Protein AF-A0A945I1G3-F1 (afdb_monomer)

Foldseek 3Di:
DDDDPDPPPPPPPPPPPPPFPFWFWFDDDDQKTKTWRWDDWAWDDAFPQRKTKTKIKTWIWMFGRPPPPDDDPGDDPPTDTGTDPDIAIWMFIQDLAFGWIGGVPDWTKGDFAPDDDDPCRRVVQVRCCNRPVDGDPPDRVVSVVVPHDGYDMDTDPDPCRSRHPD

pLDDT: mean 85.31, std 16.13, range [36.31, 98.31]

Solvent-accessible surface area (backbone atoms only — not comparable to full-atom values): 9949 Å² total; per-residue (Å²): 134,87,82,82,84,77,79,78,76,78,76,68,72,80,74,76,70,72,73,70,52,78,49,43,69,45,51,70,59,93,46,31,36,35,34,36,35,57,73,46,78,42,81,74,49,76,25,75,77,74,19,40,33,28,43,38,33,25,34,43,28,38,31,77,46,75,88,51,96,62,80,80,93,65,74,58,95,85,60,71,60,55,62,51,91,59,76,43,63,37,37,38,33,47,26,76,80,56,36,27,60,32,48,89,93,51,78,41,40,29,54,29,39,73,69,74,59,79,80,52,47,43,54,46,28,55,45,32,38,75,66,65,75,40,76,78,83,85,60,56,65,55,44,51,76,74,63,34,63,85,32,70,66,46,77,40,95,41,69,70,52,64,32,65,55,128

Sequence (166 aa):
MNITSLIIALSLPFIGFSAFAEPIQLRCHMDSCSWANIQTIKKLEDGKDGGVLSEVSYYFGSSNHKNDLTYPDSYSDNFIIDWDKDIAKLMIYCSIRRPAVFGKNTLIQTFEFPLVYGFEMSALDIYMHTCHDTKYLGNNEIFANLGYDKIQRKQFNSVKELLSKF

Structure (mmCIF, N/CA/C/O backbone):
data_AF-A0A945I1G3-F1
#
_entry.id   AF-A0A945I1G3-F1
#
loop_
_atom_site.group_PDB
_atom_site.id
_atom_site.type_symbol
_atom_site.label_atom_id
_atom_site.label_alt_id
_atom_site.label_comp_id
_atom_site.label_asym_id
_atom_site.label_entity_id
_atom_site.label_seq_id
_atom_site.pdbx_PDB_ins_code
_atom_site.Cartn_x
_atom_site.Cartn_y
_atom_site.Cartn_z
_atom_site.occupancy
_atom_site.B_iso_or_equiv
_atom_site.auth_seq_id
_atom_site.auth_comp_id
_atom_site.auth_asym_id
_atom_site.auth_atom_id
_atom_site.pdbx_PDB_model_num
ATOM 1 N N . MET A 1 1 ? -38.607 -46.719 -29.047 1.00 36.41 1 MET A N 1
ATOM 2 C CA . MET A 1 1 ? -37.382 -46.064 -29.559 1.00 36.41 1 MET A CA 1
ATOM 3 C C . MET A 1 1 ? -37.483 -44.592 -29.187 1.00 36.41 1 MET A C 1
ATOM 5 O O . MET A 1 1 ? -38.249 -43.884 -29.814 1.00 36.41 1 MET A O 1
ATOM 9 N N . ASN A 1 2 ? -37.091 -44.212 -27.969 1.00 38.19 2 ASN A N 1
ATOM 10 C CA . ASN A 1 2 ? -35.763 -43.684 -27.610 1.00 38.19 2 ASN A CA 1
ATOM 11 C C . ASN A 1 2 ? -35.219 -42.681 -28.629 1.00 38.19 2 ASN A C 1
ATOM 13 O O . ASN A 1 2 ? -34.825 -43.110 -29.704 1.00 38.19 2 ASN A O 1
ATOM 17 N N . ILE A 1 3 ? -35.177 -41.399 -28.254 1.00 44.47 3 ILE A N 1
ATOM 18 C CA . ILE A 1 3 ? -33.944 -40.636 -27.986 1.00 44.47 3 ILE A CA 1
ATOM 19 C C . ILE A 1 3 ? -34.353 -39.468 -27.069 1.00 44.47 3 ILE A C 1
ATOM 21 O O . ILE A 1 3 ? -34.926 -38.475 -27.506 1.00 44.47 3 ILE A O 1
ATOM 25 N N . THR A 1 4 ? -34.112 -39.611 -25.768 1.00 46.66 4 THR A N 1
ATOM 26 C CA . THR A 1 4 ? -34.033 -38.480 -24.838 1.00 46.66 4 THR A CA 1
ATOM 27 C C . THR A 1 4 ? -32.778 -37.687 -25.180 1.00 46.66 4 THR A C 1
ATOM 29 O O . THR A 1 4 ? -31.666 -38.187 -25.006 1.00 46.66 4 THR A O 1
ATOM 32 N N . SER A 1 5 ? -32.952 -36.469 -25.687 1.00 50.66 5 SER A N 1
ATOM 33 C CA . SER A 1 5 ? -31.867 -35.518 -25.921 1.00 50.66 5 SER A CA 1
ATOM 34 C C . SER A 1 5 ? -31.266 -35.090 -24.584 1.00 50.66 5 SER A C 1
ATOM 36 O O . SER A 1 5 ? -31.783 -34.210 -23.899 1.00 50.66 5 SER A O 1
ATOM 38 N N . LEU A 1 6 ? -30.180 -35.752 -24.196 1.00 46.16 6 LEU A N 1
ATOM 39 C CA . LEU A 1 6 ? -29.344 -35.363 -23.073 1.00 46.16 6 LEU A CA 1
ATOM 40 C C . LEU A 1 6 ? -28.533 -34.128 -23.498 1.00 46.16 6 LEU A C 1
ATOM 42 O O . LEU A 1 6 ? -27.524 -34.247 -24.190 1.00 46.16 6 LEU A O 1
ATOM 46 N N . ILE A 1 7 ? -28.993 -32.935 -23.118 1.00 49.69 7 ILE A N 1
ATOM 47 C CA . ILE A 1 7 ? -28.185 -31.714 -23.199 1.00 49.69 7 ILE A CA 1
ATOM 48 C C . ILE A 1 7 ? -27.131 -31.825 -22.097 1.00 49.69 7 ILE A C 1
ATOM 50 O O . ILE A 1 7 ? -27.377 -31.499 -20.938 1.00 49.69 7 ILE A O 1
ATOM 54 N N . ILE A 1 8 ? -25.960 -32.347 -22.455 1.00 51.50 8 ILE A N 1
ATOM 55 C CA . ILE A 1 8 ? -24.764 -32.246 -21.624 1.00 51.50 8 ILE A CA 1
ATOM 56 C C . ILE A 1 8 ? -24.341 -30.780 -21.697 1.00 51.50 8 ILE A C 1
ATOM 58 O O . ILE A 1 8 ? -23.669 -30.358 -22.638 1.00 51.50 8 ILE A O 1
ATOM 62 N N . ALA A 1 9 ? -24.780 -29.982 -20.725 1.00 49.34 9 ALA A N 1
ATOM 63 C CA . ALA A 1 9 ? -24.138 -28.712 -20.444 1.00 49.34 9 ALA A CA 1
ATOM 64 C C . ALA A 1 9 ? -22.691 -29.040 -20.061 1.00 49.34 9 ALA A C 1
ATOM 66 O O . ALA A 1 9 ? -22.437 -29.564 -18.976 1.00 49.34 9 ALA A O 1
ATOM 67 N N . LEU A 1 10 ? -21.752 -28.796 -20.980 1.00 45.84 10 LEU A N 1
ATOM 68 C CA . LEU A 1 10 ? -20.339 -28.723 -20.645 1.00 45.84 10 LEU A CA 1
ATOM 69 C C . LEU A 1 10 ? -20.201 -27.610 -19.603 1.00 45.84 10 LEU A C 1
ATOM 71 O O . LEU A 1 10 ? -20.091 -26.432 -19.937 1.00 45.84 10 LEU A O 1
ATOM 75 N N . SER A 1 11 ? -20.206 -27.986 -18.329 1.00 44.16 11 SER A N 1
ATOM 76 C CA . SER A 1 11 ? -19.516 -27.218 -17.311 1.00 44.16 11 SER A CA 1
ATOM 77 C C . SER A 1 11 ? -18.048 -27.255 -17.712 1.00 44.16 11 SER A C 1
ATOM 79 O O . SER A 1 11 ? -17.335 -28.202 -17.373 1.00 44.16 11 SER A O 1
ATOM 81 N N . LEU A 1 12 ? -17.604 -26.264 -18.495 1.00 46.44 12 LEU A N 1
ATOM 82 C CA . LEU A 1 12 ? -16.192 -25.928 -18.505 1.00 46.44 12 LEU A CA 1
ATOM 83 C C . LEU A 1 12 ? -15.832 -25.752 -17.029 1.00 46.44 12 LEU A C 1
ATOM 85 O O . LEU A 1 12 ? -16.436 -24.890 -16.378 1.00 46.44 12 LEU A O 1
ATOM 89 N N . PRO A 1 13 ? -14.918 -26.556 -16.458 1.00 43.94 13 PRO A N 1
ATOM 90 C CA . PRO A 1 13 ? -14.292 -26.104 -15.240 1.00 43.94 13 PRO A CA 1
ATOM 91 C C . PRO A 1 13 ? -13.712 -24.746 -15.622 1.00 43.94 13 PRO A C 1
ATOM 93 O O . PRO A 1 13 ? -12.972 -24.646 -16.603 1.00 43.94 13 PRO A O 1
ATOM 96 N N . PHE A 1 14 ? -14.133 -23.692 -14.922 1.00 45.66 14 PHE A N 1
ATOM 97 C CA . PHE A 1 14 ? -13.365 -22.463 -14.862 1.00 45.66 14 PHE A CA 1
ATOM 98 C C . PHE A 1 14 ? -11.978 -22.912 -14.412 1.00 45.66 14 PHE A C 1
ATOM 100 O O . PHE A 1 14 ? -11.723 -23.110 -13.225 1.00 45.66 14 PHE A O 1
ATOM 107 N N . ILE A 1 15 ? -11.110 -23.192 -15.383 1.00 45.12 15 ILE A N 1
ATOM 108 C CA . ILE A 1 15 ? -9.682 -23.250 -15.177 1.00 45.12 15 ILE A CA 1
ATOM 109 C C . ILE A 1 15 ? -9.409 -21.833 -14.722 1.00 45.12 15 ILE A C 1
ATOM 111 O O . ILE A 1 15 ? -9.455 -20.897 -15.519 1.00 45.12 15 ILE A O 1
ATOM 115 N N . GLY A 1 16 ? -9.296 -21.685 -13.404 1.00 39.03 16 GLY A N 1
ATOM 116 C CA . GLY A 1 16 ? -8.855 -20.479 -12.747 1.00 39.03 16 GLY A CA 1
ATOM 117 C C . GLY A 1 16 ? -7.434 -20.222 -13.203 1.00 39.03 16 GLY A C 1
ATOM 118 O O . GLY A 1 16 ? -6.482 -20.499 -12.487 1.00 39.03 16 GLY A O 1
ATOM 119 N N . PHE A 1 17 ? -7.293 -19.707 -14.418 1.00 36.31 17 PHE A 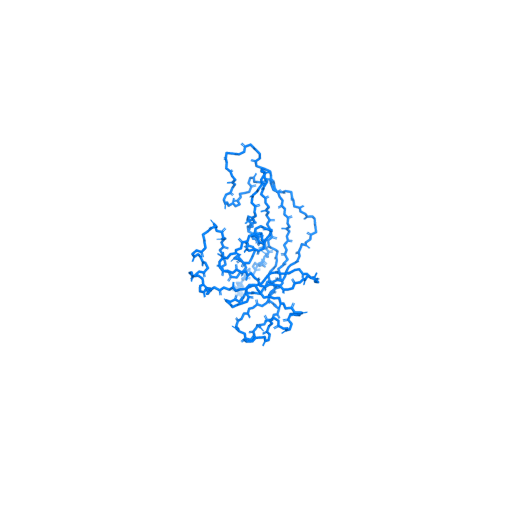N 1
ATOM 120 C CA . PHE A 1 17 ? -6.233 -18.780 -14.700 1.00 36.31 17 PHE A CA 1
ATOM 121 C C . PHE A 1 17 ? -6.517 -17.626 -13.749 1.00 36.31 17 PHE A C 1
ATOM 123 O O . PHE A 1 17 ? -7.415 -16.818 -13.984 1.00 36.31 17 PHE A O 1
ATOM 130 N N . SER A 1 18 ? -5.806 -17.590 -12.622 1.00 38.69 18 SER A N 1
ATOM 131 C CA . SER A 1 18 ? -5.484 -16.302 -12.039 1.00 38.69 18 SER A CA 1
ATOM 132 C C . SER A 1 18 ? -4.817 -15.550 -13.181 1.00 38.69 18 SER A C 1
ATOM 134 O O . SER A 1 18 ? -3.661 -15.821 -13.506 1.00 38.69 18 SER A O 1
ATOM 136 N N . ALA A 1 19 ? -5.569 -14.698 -13.880 1.00 45.84 19 ALA A N 1
ATOM 137 C CA . ALA A 1 19 ? -4.946 -13.586 -14.563 1.00 45.84 19 ALA A CA 1
ATOM 138 C C . ALA A 1 19 ? -4.132 -12.926 -13.453 1.00 45.84 19 ALA A C 1
ATOM 140 O O . ALA A 1 19 ? -4.711 -12.406 -12.497 1.00 45.84 19 ALA A O 1
ATOM 141 N N . PHE A 1 20 ? -2.817 -13.156 -13.459 1.00 55.78 20 PHE A N 1
ATOM 142 C CA . PHE A 1 20 ? -1.944 -12.521 -12.492 1.00 55.78 20 PHE A CA 1
ATOM 143 C C . PHE A 1 20 ? -2.220 -11.034 -12.655 1.00 55.78 20 PHE A C 1
ATOM 145 O O . PHE A 1 20 ? -2.192 -10.536 -13.782 1.00 55.78 20 PHE A O 1
ATOM 152 N N . ALA A 1 21 ? -2.617 -10.377 -11.566 1.00 72.31 21 ALA A N 1
ATOM 153 C CA . ALA A 1 21 ? -2.892 -8.954 -11.613 1.00 72.31 21 ALA A CA 1
ATOM 154 C C . ALA A 1 21 ? -1.664 -8.257 -12.208 1.00 72.31 21 ALA A C 1
ATOM 156 O O . ALA A 1 21 ? -0.528 -8.641 -11.904 1.00 72.31 21 ALA A O 1
ATOM 157 N N . GLU A 1 22 ? -1.893 -7.286 -13.093 1.00 87.38 22 GLU A N 1
ATOM 158 C CA . GLU A 1 22 ? -0.796 -6.539 -13.700 1.00 87.38 22 GLU A CA 1
ATOM 159 C C . GLU A 1 22 ? 0.109 -5.977 -12.591 1.00 87.38 22 GLU A C 1
ATOM 161 O O . GLU A 1 22 ? -0.399 -5.437 -11.600 1.00 87.38 22 GLU A O 1
ATOM 166 N N . PRO A 1 23 ? 1.442 -6.121 -12.709 1.00 92.06 23 PRO A N 1
ATOM 167 C CA . PRO A 1 23 ? 2.368 -5.536 -11.760 1.00 92.06 23 PRO A CA 1
ATOM 168 C C . PRO A 1 23 ? 2.099 -4.054 -11.525 1.00 92.06 23 PRO A C 1
ATOM 170 O O . PRO A 1 23 ? 2.033 -3.258 -12.461 1.00 92.06 23 PRO A O 1
ATOM 173 N N . ILE A 1 24 ? 2.033 -3.660 -10.258 1.00 92.12 24 ILE A N 1
ATOM 174 C CA . ILE A 1 24 ? 1.957 -2.251 -9.900 1.00 92.12 24 ILE A CA 1
ATOM 175 C C . ILE A 1 24 ? 3.364 -1.668 -9.843 1.00 92.12 24 ILE A C 1
ATOM 177 O O . ILE A 1 24 ? 4.282 -2.242 -9.249 1.00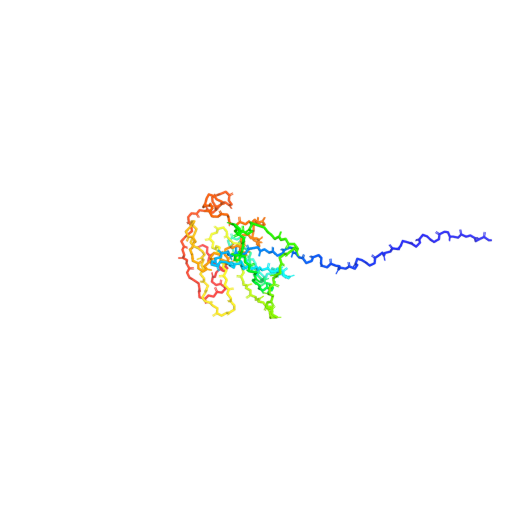 92.12 24 ILE A O 1
ATOM 181 N N . GLN A 1 25 ? 3.531 -0.508 -10.468 1.00 91.38 25 GLN A N 1
ATOM 182 C CA . GLN A 1 25 ? 4.746 0.278 -10.332 1.00 91.38 25 GLN A CA 1
ATOM 183 C C . GLN A 1 25 ? 4.748 0.943 -8.961 1.00 91.38 25 GLN A C 1
ATOM 185 O O . GLN A 1 25 ? 3.811 1.663 -8.619 1.00 91.38 25 GLN A O 1
ATOM 190 N N . LEU A 1 26 ? 5.816 0.717 -8.209 1.00 90.38 26 LEU A N 1
ATOM 191 C CA . LEU A 1 26 ? 6.089 1.418 -6.966 1.00 90.38 26 LEU A CA 1
ATOM 192 C C . LEU A 1 26 ? 6.904 2.676 -7.309 1.00 90.38 26 LEU A C 1
ATOM 194 O O . LEU A 1 26 ? 6.525 3.496 -8.148 1.00 90.38 26 LEU A O 1
ATOM 198 N N . ARG A 1 27 ? 8.103 2.794 -6.742 1.00 87.19 27 ARG A N 1
ATOM 199 C CA . ARG A 1 27 ? 9.009 3.908 -6.989 1.00 87.19 27 ARG A CA 1
ATOM 200 C C . ARG A 1 27 ? 9.976 3.635 -8.140 1.00 87.19 27 ARG A C 1
ATOM 202 O O . ARG A 1 27 ? 10.597 2.575 -8.192 1.00 87.19 27 ARG A O 1
ATOM 209 N N . CYS A 1 28 ? 10.192 4.650 -8.973 1.00 87.81 28 CYS A N 1
ATOM 210 C CA . CYS A 1 28 ? 11.340 4.724 -9.874 1.00 87.81 28 CYS A CA 1
ATOM 211 C C . CYS A 1 28 ? 12.389 5.705 -9.337 1.00 87.81 28 CYS A C 1
ATOM 213 O O . CYS A 1 28 ? 12.056 6.794 -8.861 1.00 87.81 28 CYS A O 1
ATOM 215 N N . HIS A 1 29 ? 13.658 5.306 -9.355 1.00 86.31 29 HIS A N 1
ATOM 216 C CA . HIS A 1 29 ? 14.784 6.103 -8.883 1.00 86.31 29 HIS A CA 1
ATOM 217 C C . HIS A 1 29 ? 16.113 5.554 -9.423 1.00 86.31 29 HIS A C 1
ATOM 219 O O . HIS A 1 29 ? 16.311 4.343 -9.423 1.00 86.31 29 HIS A O 1
ATOM 225 N N . MET A 1 30 ? 17.037 6.446 -9.804 1.00 84.50 30 MET A N 1
ATOM 226 C CA . MET A 1 30 ? 18.384 6.117 -10.308 1.00 84.50 30 MET A CA 1
ATOM 227 C C . MET A 1 30 ? 18.402 4.949 -11.309 1.00 84.50 30 MET A C 1
ATOM 229 O O . MET A 1 30 ? 18.999 3.908 -11.047 1.00 84.50 30 MET A O 1
ATOM 233 N N . ASP A 1 31 ? 17.735 5.130 -12.446 1.00 89.50 31 ASP A N 1
ATOM 234 C CA . ASP A 1 31 ? 17.683 4.189 -13.571 1.00 89.50 31 ASP A CA 1
ATOM 235 C C . ASP A 1 31 ? 16.953 2.871 -13.277 1.00 89.50 31 ASP A C 1
ATOM 237 O O . ASP A 1 31 ? 17.011 1.941 -14.079 1.00 89.50 31 ASP A O 1
ATOM 241 N N . SER A 1 32 ? 16.249 2.761 -12.149 1.00 91.06 32 SER A N 1
ATOM 242 C CA . SER A 1 32 ? 15.517 1.551 -11.781 1.00 91.06 32 SER A CA 1
ATOM 243 C C . SER A 1 32 ? 14.089 1.852 -11.355 1.00 91.06 32 SER A C 1
ATOM 245 O O . SER A 1 32 ? 13.830 2.854 -10.691 1.00 91.06 32 SER A O 1
ATOM 247 N N . CYS A 1 33 ? 13.168 0.960 -11.710 1.00 92.69 33 CYS A N 1
ATOM 248 C CA . CYS A 1 33 ? 11.801 0.960 -11.205 1.00 92.69 33 CYS A CA 1
ATOM 249 C C . CYS A 1 33 ? 11.560 -0.285 -10.363 1.00 92.69 33 CYS A C 1
ATOM 251 O O . CYS A 1 33 ? 11.923 -1.390 -10.756 1.00 92.69 33 CYS A O 1
ATOM 253 N N . SER A 1 34 ? 10.949 -0.089 -9.199 1.00 92.88 34 SER A N 1
ATOM 254 C CA . SER A 1 34 ? 10.472 -1.166 -8.338 1.00 92.88 34 SER A CA 1
ATOM 255 C C . SER A 1 34 ? 9.031 -1.525 -8.686 1.00 92.88 34 SER A C 1
ATOM 257 O O . SER A 1 34 ? 8.214 -0.641 -8.951 1.00 92.88 34 SER A O 1
ATOM 259 N N . TRP A 1 35 ? 8.712 -2.811 -8.614 1.00 94.38 35 TRP A N 1
ATOM 260 C CA . TRP A 1 35 ? 7.409 -3.367 -8.954 1.00 94.38 35 TRP A CA 1
ATOM 261 C C . TRP A 1 35 ? 6.908 -4.278 -7.841 1.00 94.38 35 TRP A C 1
ATOM 263 O O . TRP A 1 35 ? 7.694 -4.938 -7.159 1.00 94.38 35 TRP A O 1
ATOM 273 N N . ALA A 1 36 ? 5.590 -4.344 -7.687 1.00 94.44 36 ALA A N 1
ATOM 274 C CA . ALA A 1 36 ? 4.938 -5.372 -6.894 1.00 94.44 36 ALA A CA 1
ATOM 275 C C . ALA A 1 36 ? 3.939 -6.136 -7.759 1.00 94.44 36 ALA A C 1
ATOM 277 O O . ALA A 1 36 ? 3.066 -5.547 -8.387 1.00 94.44 36 ALA A O 1
ATOM 278 N N . ASN A 1 37 ? 4.042 -7.460 -7.762 1.00 94.31 37 ASN A N 1
ATOM 279 C CA . ASN A 1 37 ? 3.030 -8.326 -8.348 1.00 94.31 37 ASN A CA 1
ATOM 280 C C . ASN A 1 37 ? 2.167 -8.902 -7.223 1.00 94.31 37 ASN A C 1
ATOM 282 O O . ASN A 1 37 ? 2.588 -9.824 -6.513 1.00 94.31 37 ASN A O 1
ATOM 286 N N . ILE A 1 38 ? 0.983 -8.318 -7.025 1.00 93.94 38 ILE A N 1
ATOM 287 C CA . ILE A 1 38 ? 0.066 -8.690 -5.947 1.00 93.94 38 ILE A CA 1
ATOM 288 C C . ILE A 1 38 ? -0.515 -10.079 -6.222 1.00 93.94 38 ILE A C 1
ATOM 290 O O . ILE A 1 38 ? -1.226 -10.293 -7.196 1.00 93.94 38 ILE A O 1
ATOM 294 N N . GLN A 1 39 ? -0.230 -11.026 -5.329 1.00 94.69 39 GLN A N 1
ATOM 295 C CA . GLN A 1 39 ? -0.717 -12.401 -5.437 1.00 94.69 39 GLN A CA 1
ATOM 296 C C . GLN A 1 39 ? -2.058 -12.578 -4.728 1.00 94.69 39 GLN A C 1
ATOM 298 O O . GLN A 1 39 ? -2.978 -13.190 -5.263 1.00 94.69 39 GLN A O 1
ATOM 303 N N . THR A 1 40 ? -2.172 -12.063 -3.498 1.00 94.81 40 THR A N 1
ATOM 304 C CA . THR A 1 40 ? -3.406 -12.157 -2.711 1.00 94.81 40 THR A CA 1
ATOM 305 C C . THR A 1 40 ? -3.601 -10.921 -1.846 1.00 94.81 40 THR A C 1
ATOM 307 O O . THR A 1 40 ? -2.637 -10.368 -1.314 1.00 94.81 40 THR A O 1
ATOM 310 N N . ILE A 1 41 ? -4.863 -10.525 -1.680 1.00 95.62 41 ILE A N 1
ATOM 311 C CA . ILE A 1 41 ? -5.316 -9.543 -0.696 1.00 95.62 41 ILE A CA 1
ATOM 312 C C . ILE A 1 41 ? -6.337 -10.264 0.179 1.00 95.62 41 ILE A C 1
ATOM 314 O O . ILE A 1 41 ? -7.450 -10.565 -0.253 1.00 95.62 41 ILE A O 1
ATOM 318 N N . LYS A 1 42 ? -5.949 -10.594 1.408 1.00 96.94 42 LYS A N 1
ATOM 319 C CA . LYS A 1 42 ? -6.800 -11.310 2.355 1.00 96.94 42 LYS A CA 1
ATOM 320 C C . LYS A 1 42 ? -7.280 -10.355 3.435 1.00 96.94 42 LYS A C 1
ATOM 322 O O . LYS A 1 42 ? -6.496 -9.964 4.296 1.00 96.94 42 LYS A O 1
ATOM 327 N N . LYS A 1 43 ? -8.579 -10.052 3.445 1.00 97.25 43 LYS A N 1
ATOM 328 C CA . LYS A 1 43 ? -9.216 -9.369 4.578 1.00 97.25 43 LYS A CA 1
ATOM 329 C C . LYS A 1 43 ? -9.051 -10.207 5.850 1.00 97.25 43 LYS A C 1
ATOM 331 O O . LYS A 1 43 ? -9.282 -11.417 5.838 1.00 97.25 43 LYS A O 1
ATOM 336 N N . LEU A 1 44 ? -8.662 -9.553 6.938 1.00 97.25 44 LEU A N 1
ATOM 337 C CA . LEU A 1 44 ? -8.445 -10.175 8.241 1.00 97.25 44 LEU A CA 1
ATOM 338 C C . LEU A 1 44 ? -9.468 -9.719 9.274 1.00 97.25 44 LEU A C 1
ATOM 340 O O . LEU A 1 44 ? -10.059 -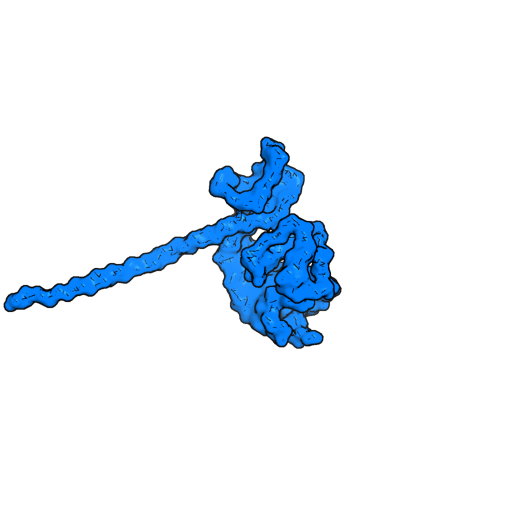10.562 9.941 1.00 97.25 44 LEU A O 1
ATOM 344 N N . GLU A 1 45 ? -9.678 -8.410 9.410 1.00 97.25 45 GLU A N 1
ATOM 345 C CA . GLU A 1 45 ? -10.527 -7.859 10.469 1.00 97.25 45 GLU A CA 1
ATOM 346 C C . GLU A 1 45 ? -11.069 -6.476 10.093 1.00 97.25 45 GLU A C 1
ATOM 348 O O . GLU A 1 45 ? -10.456 -5.747 9.311 1.00 97.25 45 GLU A O 1
ATOM 353 N N . ASP A 1 46 ? -12.218 -6.119 10.662 1.00 97.38 46 ASP A N 1
ATOM 354 C CA . ASP A 1 46 ? -12.789 -4.778 10.573 1.00 97.38 46 ASP A CA 1
ATOM 355 C C . ASP A 1 46 ? -12.385 -3.941 11.791 1.00 97.38 46 ASP A C 1
ATOM 357 O O . ASP A 1 46 ? -12.422 -4.381 12.942 1.00 97.38 46 ASP A O 1
ATOM 361 N N . GLY A 1 47 ? -12.008 -2.700 11.527 1.00 96.12 47 GLY A N 1
ATOM 362 C CA . GLY A 1 47 ? -11.748 -1.680 12.520 1.00 96.12 47 GLY A CA 1
ATOM 363 C C . GLY A 1 47 ? -13.029 -1.040 13.026 1.00 96.12 47 GLY A C 1
ATOM 364 O O . GLY A 1 47 ? -14.011 -0.888 12.300 1.00 96.12 47 GLY A O 1
ATOM 365 N N . LYS A 1 48 ? -13.018 -0.581 14.277 1.00 94.50 48 LYS A N 1
ATOM 366 C CA . LYS A 1 48 ? -14.199 0.068 14.850 1.00 94.50 48 LYS A CA 1
ATOM 367 C C . LYS A 1 48 ? -14.520 1.432 14.227 1.00 94.50 48 LYS A C 1
ATOM 369 O O . LYS A 1 48 ? -15.651 1.894 14.326 1.00 94.50 48 LYS A O 1
ATOM 374 N N . ASP A 1 49 ? -13.543 2.065 13.583 1.00 91.38 49 ASP A N 1
ATOM 375 C CA . ASP A 1 49 ? -13.712 3.302 12.813 1.00 91.38 49 ASP A CA 1
ATOM 376 C C . ASP A 1 49 ? -14.233 3.062 11.382 1.00 91.38 49 ASP A C 1
ATOM 378 O O . ASP A 1 49 ? -14.283 4.006 10.597 1.00 91.38 49 ASP A O 1
ATOM 382 N N . GLY A 1 50 ? -14.604 1.821 11.041 1.00 93.38 50 GLY A N 1
ATOM 383 C CA . GLY A 1 50 ? -15.025 1.421 9.698 1.00 93.38 50 GLY A CA 1
ATOM 384 C C . GLY A 1 50 ? -13.869 1.075 8.757 1.00 93.38 50 GLY A C 1
ATOM 385 O O . GLY A 1 50 ? -14.119 0.766 7.595 1.00 93.38 50 GLY A O 1
ATOM 386 N N . GLY A 1 51 ? -12.617 1.123 9.228 1.00 96.38 51 GLY A N 1
ATOM 387 C CA . GLY A 1 51 ? -11.467 0.695 8.438 1.00 96.38 51 GLY A CA 1
ATOM 388 C C . GLY A 1 51 ? -11.389 -0.823 8.260 1.00 96.38 51 GLY A C 1
ATOM 389 O O . GLY A 1 51 ? -11.987 -1.576 9.023 1.00 96.38 51 GLY A O 1
ATOM 390 N N . VAL A 1 52 ? -10.608 -1.289 7.286 1.00 98.31 52 VAL A N 1
ATOM 391 C CA . VAL A 1 52 ? -10.421 -2.725 7.007 1.00 98.31 52 VAL A CA 1
ATOM 392 C C . VAL A 1 52 ? -8.947 -3.090 7.079 1.00 98.31 52 VAL A C 1
ATOM 394 O O . VAL A 1 52 ? -8.115 -2.451 6.438 1.00 98.31 52 VAL A O 1
ATOM 397 N N . LEU A 1 53 ? -8.621 -4.127 7.848 1.00 98.12 53 LEU A N 1
ATOM 398 C CA . LEU A 1 53 ? -7.286 -4.710 7.902 1.00 98.12 53 LEU A CA 1
ATOM 399 C C . LEU A 1 53 ? -7.182 -5.891 6.939 1.00 98.12 53 LEU A C 1
ATOM 401 O O . LEU A 1 53 ? -7.956 -6.845 7.039 1.00 98.12 53 LEU A O 1
ATOM 405 N N . SER A 1 54 ? -6.166 -5.863 6.084 1.00 98.12 54 SER A N 1
ATOM 406 C CA . SER A 1 54 ? -5.846 -6.929 5.134 1.00 98.12 54 SER A CA 1
ATOM 407 C C . SER A 1 54 ? -4.373 -7.331 5.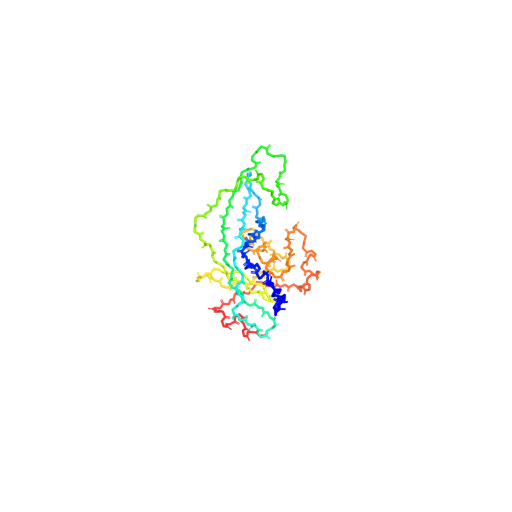223 1.00 98.12 54 SER A C 1
ATOM 409 O O . SER A 1 54 ? -3.513 -6.493 5.486 1.00 98.12 54 SER A O 1
ATOM 411 N N . GLU A 1 55 ? -4.076 -8.607 4.976 1.00 97.50 55 GLU A N 1
ATOM 412 C CA . GLU A 1 55 ? -2.730 -9.079 4.626 1.00 97.50 55 GLU A CA 1
ATOM 413 C C . GLU A 1 55 ? -2.618 -9.125 3.101 1.00 97.50 55 GLU A C 1
ATOM 415 O O . GLU A 1 55 ? -3.462 -9.722 2.430 1.00 97.50 55 GLU A O 1
ATOM 420 N N . VAL A 1 56 ? -1.572 -8.511 2.559 1.00 96.12 56 VAL A N 1
ATOM 421 C CA . VAL A 1 56 ? -1.247 -8.530 1.133 1.00 96.12 56 VAL A CA 1
ATOM 422 C C . VAL A 1 56 ? 0.031 -9.329 0.939 1.00 96.12 56 VAL A C 1
ATOM 424 O O . VAL A 1 56 ? 1.046 -9.045 1.579 1.00 96.12 56 VAL A O 1
ATOM 427 N N . SER A 1 57 ? -0.014 -10.320 0.052 1.00 95.75 57 SER A N 1
ATOM 428 C CA . SER A 1 57 ? 1.165 -11.071 -0.382 1.00 95.75 57 SER A CA 1
ATOM 429 C C . SER A 1 57 ? 1.528 -10.700 -1.811 1.00 95.75 57 SER A C 1
ATOM 431 O O . SER A 1 57 ? 0.650 -10.706 -2.676 1.00 95.75 57 SER A O 1
ATOM 433 N N . TYR A 1 58 ? 2.801 -10.437 -2.080 1.00 94.88 58 TYR A N 1
ATOM 434 C CA . TYR A 1 58 ? 3.256 -9.980 -3.389 1.00 94.88 58 TYR A CA 1
ATOM 435 C C . TYR A 1 58 ? 4.689 -10.427 -3.675 1.00 94.88 58 TYR A C 1
ATOM 437 O O . TYR A 1 58 ? 5.472 -10.634 -2.749 1.00 94.88 58 TYR A O 1
ATOM 445 N N . TYR A 1 59 ? 5.033 -10.558 -4.953 1.00 95.38 59 TYR A N 1
ATOM 446 C CA . TYR A 1 59 ? 6.433 -10.613 -5.370 1.00 95.38 59 TYR A CA 1
ATOM 447 C C . TYR A 1 59 ? 6.945 -9.196 -5.566 1.00 95.38 59 TYR A C 1
ATOM 449 O O . TYR A 1 59 ? 6.268 -8.373 -6.185 1.00 95.38 59 TYR A O 1
ATOM 457 N N . PHE A 1 60 ? 8.123 -8.913 -5.027 1.00 94.81 60 PHE A N 1
ATOM 458 C CA . PHE A 1 60 ? 8.841 -7.680 -5.306 1.00 94.81 60 PHE A CA 1
ATOM 459 C C . PHE A 1 60 ? 9.775 -7.910 -6.489 1.00 94.81 60 PHE A C 1
ATOM 461 O O . PHE A 1 60 ? 10.301 -9.006 -6.657 1.00 94.81 60 PHE A O 1
ATOM 468 N N . GLY A 1 61 ? 9.970 -6.898 -7.319 1.00 94.38 61 GLY A N 1
ATOM 469 C CA . GLY A 1 61 ? 10.931 -6.983 -8.406 1.00 94.38 61 GLY A CA 1
ATOM 470 C C . GLY A 1 61 ? 11.426 -5.622 -8.838 1.00 94.38 61 GLY A C 1
ATOM 471 O O . GLY A 1 61 ? 10.888 -4.586 -8.438 1.00 94.38 61 GLY A O 1
ATOM 472 N N . SER A 1 62 ? 12.456 -5.621 -9.675 1.00 94.94 62 SER A N 1
ATOM 473 C CA . SER A 1 62 ? 12.995 -4.392 -10.245 1.00 94.94 62 SER A CA 1
ATOM 474 C C . SER A 1 62 ? 13.297 -4.529 -11.730 1.00 94.94 62 SER A C 1
ATOM 476 O O . SER A 1 62 ? 13.679 -5.594 -12.207 1.00 94.94 62 SER A O 1
ATOM 478 N N . SER A 1 63 ? 13.124 -3.439 -12.466 1.00 94.88 63 SER A N 1
ATOM 479 C CA . SER A 1 63 ? 13.557 -3.311 -13.857 1.00 94.88 63 SER A CA 1
ATOM 480 C C . SER A 1 63 ? 14.582 -2.188 -13.983 1.00 94.88 63 SER A C 1
ATOM 482 O O . SER A 1 63 ? 14.619 -1.256 -13.169 1.00 94.88 63 SER A O 1
ATOM 484 N N . ASN A 1 64 ? 15.434 -2.287 -15.002 1.00 93.38 64 ASN A N 1
ATOM 485 C CA . ASN A 1 64 ? 16.449 -1.290 -15.331 1.00 93.38 64 ASN A CA 1
ATOM 486 C C . ASN A 1 64 ? 16.010 -0.478 -16.558 1.00 93.38 64 ASN A C 1
ATOM 488 O O . ASN A 1 64 ? 15.596 -1.053 -17.561 1.00 93.38 64 ASN A O 1
ATOM 492 N N . HIS A 1 65 ? 16.146 0.841 -16.463 1.00 90.06 65 HIS A N 1
ATOM 493 C CA . HIS A 1 65 ? 15.711 1.841 -17.435 1.00 90.06 65 HIS A CA 1
ATOM 494 C C . HIS A 1 65 ? 16.818 2.858 -17.764 1.00 90.06 65 HIS A C 1
ATOM 496 O O . HIS A 1 65 ? 16.542 3.980 -18.172 1.00 90.06 65 HIS A O 1
ATOM 502 N N . LYS A 1 66 ? 18.097 2.494 -17.598 1.00 87.38 66 LYS A N 1
ATOM 503 C CA . LYS A 1 66 ? 19.244 3.406 -17.786 1.00 87.38 66 LYS A CA 1
ATOM 504 C C . LYS A 1 66 ? 19.323 4.071 -19.166 1.00 87.38 66 LYS A C 1
ATOM 506 O O . LYS A 1 66 ? 19.882 5.156 -19.291 1.00 87.38 66 LYS A O 1
ATOM 511 N N . ASN A 1 67 ? 18.825 3.401 -20.203 1.00 85.81 67 ASN A N 1
ATOM 512 C CA . ASN A 1 67 ? 18.870 3.905 -21.578 1.00 85.81 67 ASN A CA 1
ATOM 513 C C . ASN A 1 67 ? 17.578 4.622 -21.997 1.00 85.81 67 ASN A C 1
ATOM 515 O O . ASN A 1 67 ? 17.487 5.076 -23.139 1.00 85.81 67 ASN A O 1
ATOM 519 N N . ASP A 1 68 ? 16.595 4.717 -21.103 1.00 83.50 68 ASP A N 1
ATOM 520 C CA . ASP A 1 68 ? 15.297 5.298 -21.415 1.00 83.50 68 ASP A CA 1
ATOM 521 C C . ASP A 1 68 ? 15.315 6.807 -21.146 1.00 83.50 68 ASP A C 1
ATOM 523 O O . ASP A 1 68 ? 15.954 7.295 -20.214 1.00 83.50 68 ASP A O 1
ATOM 527 N N . LEU A 1 69 ? 14.600 7.571 -21.977 1.00 83.00 69 LEU A N 1
ATOM 528 C CA . LEU A 1 69 ? 14.501 9.028 -21.819 1.00 83.00 69 LEU A CA 1
ATOM 529 C C . LEU A 1 69 ? 13.691 9.426 -20.579 1.00 83.00 69 LEU A C 1
ATOM 531 O O . LEU A 1 69 ? 13.886 10.510 -20.029 1.00 83.00 69 LEU A O 1
ATOM 535 N N . THR A 1 70 ? 12.767 8.563 -20.164 1.00 83.88 70 THR A N 1
ATOM 536 C CA . THR A 1 70 ? 11.867 8.755 -19.028 1.00 83.88 70 THR A CA 1
ATOM 537 C C . THR A 1 70 ? 11.609 7.413 -18.358 1.00 83.88 70 THR A C 1
ATOM 539 O O . THR A 1 70 ? 11.635 6.374 -19.018 1.00 83.88 70 THR A O 1
ATOM 542 N N . TYR A 1 71 ? 11.305 7.428 -17.060 1.00 86.06 71 TYR A N 1
ATOM 543 C CA . TYR A 1 71 ? 10.789 6.231 -16.403 1.00 86.06 71 TYR A CA 1
ATOM 544 C C . TYR A 1 71 ? 9.431 5.830 -16.990 1.00 86.06 71 TYR A C 1
ATOM 546 O O . TYR A 1 71 ? 8.692 6.702 -17.455 1.00 86.06 71 TYR A O 1
ATOM 554 N N . PRO A 1 72 ? 9.082 4.535 -16.958 1.00 85.44 72 PRO A N 1
ATOM 555 C CA . PRO A 1 72 ? 7.724 4.115 -17.245 1.00 85.44 72 PRO A CA 1
ATOM 556 C C . PRO A 1 72 ? 6.738 4.720 -16.240 1.00 85.44 72 PRO A C 1
ATOM 558 O O . PRO A 1 72 ? 7.047 4.882 -15.056 1.00 85.44 72 PRO A O 1
ATOM 561 N N . ASP A 1 73 ? 5.538 5.026 -16.728 1.00 81.31 73 ASP A N 1
ATOM 562 C CA . ASP A 1 73 ? 4.408 5.468 -15.902 1.00 81.31 73 ASP A CA 1
ATOM 563 C C . ASP A 1 73 ? 3.457 4.312 -15.545 1.00 81.31 73 ASP A C 1
ATOM 565 O O . ASP A 1 73 ? 2.688 4.405 -14.580 1.00 81.31 73 ASP A O 1
ATOM 569 N N . SER A 1 74 ? 3.511 3.221 -16.313 1.00 84.56 74 SER A N 1
ATOM 570 C CA . SER A 1 74 ? 2.677 2.020 -16.190 1.00 84.56 74 SER A CA 1
ATOM 571 C C . SER A 1 74 ? 3.452 0.776 -16.627 1.00 84.56 74 SER A C 1
ATOM 573 O O . SER A 1 74 ? 4.492 0.893 -17.275 1.00 84.56 74 SER A O 1
ATOM 575 N N . TYR A 1 75 ? 2.958 -0.404 -16.251 1.00 88.25 7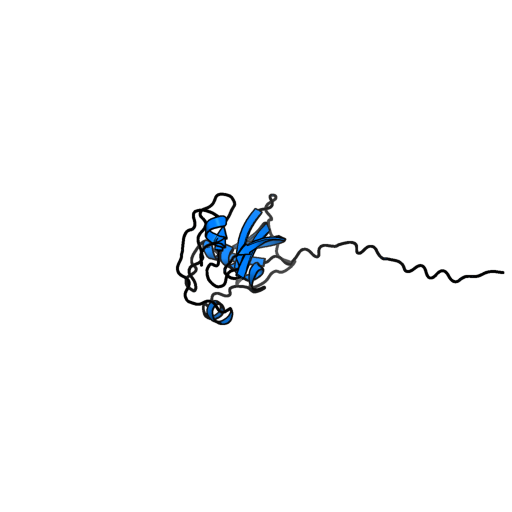5 TYR A N 1
ATOM 576 C CA . TYR A 1 75 ? 3.547 -1.688 -16.626 1.00 88.25 75 TYR A CA 1
ATOM 577 C C . TYR A 1 75 ? 3.462 -1.954 -18.139 1.00 88.25 75 TYR A C 1
ATOM 579 O O . TYR A 1 75 ? 2.544 -1.508 -18.823 1.00 88.25 75 TYR A O 1
ATOM 587 N N . SER A 1 76 ? 4.428 -2.717 -18.652 1.00 87.81 76 SER A N 1
ATOM 588 C CA . SER A 1 76 ? 4.429 -3.270 -20.002 1.00 87.81 76 SER A CA 1
ATOM 589 C C . SER A 1 76 ? 5.052 -4.663 -19.982 1.00 87.81 76 SER A C 1
ATOM 591 O O . SER A 1 76 ? 6.093 -4.857 -19.353 1.00 87.81 76 SER A O 1
ATOM 593 N N . ASP A 1 77 ? 4.487 -5.598 -20.750 1.00 86.50 77 ASP A N 1
ATOM 594 C CA . ASP A 1 77 ? 5.026 -6.959 -20.913 1.00 86.50 77 ASP A CA 1
ATOM 595 C C . ASP A 1 77 ? 6.454 -6.988 -21.491 1.00 86.50 77 ASP A C 1
ATOM 597 O O . ASP A 1 77 ? 7.159 -7.989 -21.380 1.00 86.50 77 ASP A O 1
ATOM 601 N N . ASN A 1 78 ? 6.909 -5.884 -22.094 1.00 86.75 78 ASN A N 1
ATOM 602 C CA . ASN A 1 78 ? 8.268 -5.747 -22.618 1.00 86.75 78 ASN A CA 1
ATOM 603 C C . ASN A 1 78 ? 9.316 -5.482 -21.527 1.00 86.75 78 ASN A C 1
ATOM 605 O O . ASN A 1 78 ? 10.517 -5.538 -21.803 1.00 86.75 78 ASN A O 1
ATOM 609 N N . PHE A 1 79 ? 8.897 -5.154 -20.303 1.00 89.06 79 PHE A N 1
ATOM 610 C CA . PHE A 1 79 ? 9.828 -4.917 -19.211 1.00 89.06 79 PHE A CA 1
ATOM 611 C C . PHE A 1 79 ? 10.353 -6.235 -18.660 1.00 89.06 79 PHE A C 1
ATOM 613 O O . PHE A 1 79 ? 9.607 -7.082 -18.170 1.00 89.06 79 PHE A O 1
ATOM 620 N N . ILE A 1 80 ? 11.676 -6.376 -18.684 1.00 91.12 80 ILE A N 1
ATOM 621 C CA . ILE A 1 80 ? 12.360 -7.461 -17.991 1.00 91.12 80 ILE A CA 1
ATOM 622 C C . ILE A 1 80 ? 12.445 -7.064 -16.517 1.00 91.12 80 ILE A C 1
ATOM 624 O O . ILE A 1 80 ? 13.272 -6.233 -16.136 1.00 91.12 80 ILE A O 1
ATOM 628 N N . ILE A 1 81 ? 11.553 -7.633 -15.709 1.00 94.06 81 ILE A N 1
ATOM 629 C CA . ILE A 1 81 ? 11.539 -7.451 -14.258 1.00 94.06 81 ILE A CA 1
ATOM 630 C C . ILE A 1 81 ? 12.269 -8.634 -13.620 1.00 94.06 81 ILE A C 1
ATOM 632 O O . ILE A 1 81 ? 11.878 -9.788 -13.806 1.00 94.06 81 ILE A O 1
ATOM 636 N N . ASP A 1 82 ? 13.327 -8.337 -12.870 1.00 95.69 82 ASP A N 1
ATOM 637 C CA . ASP A 1 82 ? 13.999 -9.300 -12.003 1.00 95.69 82 ASP A CA 1
ATOM 638 C C . ASP A 1 82 ? 13.181 -9.442 -10.717 1.00 95.69 82 ASP A C 1
ATOM 640 O O . ASP A 1 82 ? 13.120 -8.514 -9.905 1.00 95.69 82 ASP A O 1
ATOM 644 N N . TRP A 1 83 ? 12.469 -10.563 -10.597 1.00 95.38 83 TRP A N 1
ATOM 645 C CA . TRP A 1 83 ? 11.573 -10.854 -9.481 1.00 95.38 83 TRP A CA 1
ATOM 646 C C . TRP A 1 83 ? 12.308 -11.575 -8.355 1.00 95.38 83 TRP A C 1
ATOM 648 O O . TRP A 1 83 ? 12.970 -12.594 -8.572 1.00 95.38 83 TRP A O 1
ATOM 658 N N . ASP A 1 84 ? 12.087 -11.113 -7.128 1.00 94.44 84 ASP A N 1
ATOM 659 C CA . ASP A 1 84 ? 12.478 -11.840 -5.932 1.00 94.44 84 ASP A CA 1
ATOM 660 C C . ASP A 1 84 ? 11.775 -13.204 -5.895 1.00 94.44 84 ASP A C 1
ATOM 662 O O . ASP A 1 84 ? 10.596 -13.348 -6.225 1.00 94.44 84 ASP A O 1
ATOM 666 N N . LYS A 1 85 ? 12.508 -14.231 -5.456 1.00 90.06 85 LYS A N 1
ATOM 667 C CA . LYS A 1 85 ? 11.983 -15.603 -5.354 1.00 90.06 85 LYS A CA 1
ATOM 668 C C . LYS A 1 85 ? 11.014 -15.776 -4.189 1.00 90.06 85 LYS A C 1
ATOM 670 O O . LYS A 1 85 ? 10.141 -16.644 -4.237 1.00 90.06 85 LYS A O 1
ATOM 675 N N . ASP A 1 86 ? 11.196 -14.975 -3.146 1.00 94.88 86 ASP A N 1
ATOM 676 C CA . ASP A 1 86 ? 10.418 -15.058 -1.922 1.00 94.88 86 ASP A CA 1
ATOM 677 C C . ASP A 1 86 ? 9.202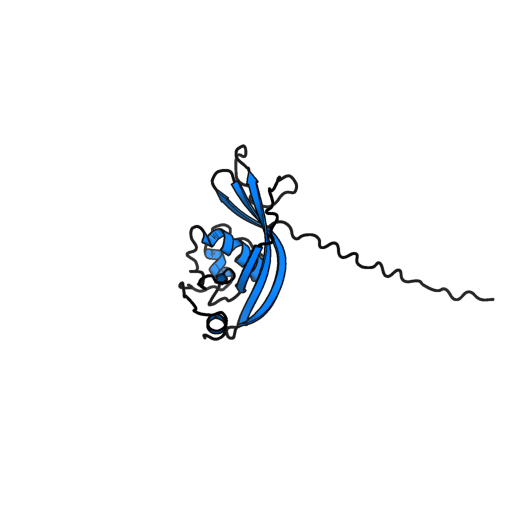 -14.140 -1.996 1.00 94.88 86 ASP A C 1
ATOM 679 O O . ASP A 1 86 ? 9.277 -12.992 -2.432 1.00 94.88 86 ASP A O 1
ATOM 683 N N . ILE A 1 87 ? 8.061 -14.650 -1.530 1.00 93.94 87 ILE A N 1
ATOM 684 C CA . ILE A 1 87 ? 6.848 -13.846 -1.442 1.00 93.94 87 ILE A CA 1
ATOM 685 C C . ILE A 1 87 ? 6.951 -12.913 -0.229 1.00 93.94 87 ILE A C 1
ATOM 687 O O . ILE A 1 87 ? 7.120 -13.349 0.915 1.00 93.94 87 ILE A O 1
ATOM 691 N N . ALA A 1 88 ? 6.829 -11.615 -0.473 1.00 93.56 88 ALA A N 1
ATOM 692 C CA . ALA A 1 88 ? 6.741 -10.619 0.576 1.00 93.56 88 ALA A CA 1
ATOM 693 C C . ALA A 1 88 ? 5.313 -10.562 1.130 1.00 93.56 88 ALA A C 1
ATOM 695 O O . ALA A 1 88 ? 4.336 -10.884 0.446 1.00 93.56 88 ALA A O 1
ATOM 696 N N . LYS A 1 89 ? 5.190 -10.143 2.392 1.00 95.19 89 LYS A N 1
ATOM 697 C CA . LYS A 1 89 ? 3.904 -9.928 3.058 1.00 95.19 89 LYS A CA 1
ATOM 698 C C . LYS A 1 89 ? 3.897 -8.617 3.817 1.0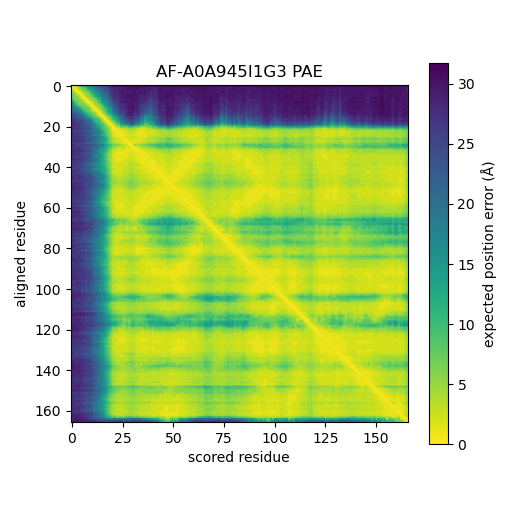0 95.19 89 LYS A C 1
ATOM 700 O O . LYS A 1 89 ? 4.845 -8.309 4.539 1.00 95.19 89 LYS A O 1
ATOM 705 N N . LEU A 1 90 ? 2.788 -7.901 3.714 1.00 95.19 90 LEU A N 1
ATOM 706 C CA . LEU A 1 90 ? 2.531 -6.688 4.474 1.00 95.19 90 LEU A CA 1
ATOM 707 C C . LEU A 1 90 ? 1.080 -6.637 4.942 1.00 95.19 90 LEU A C 1
ATOM 709 O O . LEU A 1 90 ? 0.194 -7.278 4.382 1.00 95.19 90 LEU A O 1
ATOM 713 N N . MET A 1 91 ? 0.860 -5.874 5.997 1.00 97.25 91 MET A N 1
ATOM 714 C CA . MET A 1 91 ? -0.446 -5.572 6.550 1.00 97.25 91 MET A CA 1
ATOM 715 C C . MET A 1 91 ? -0.843 -4.175 6.094 1.00 97.25 91 MET A C 1
ATOM 717 O O . MET A 1 91 ? -0.043 -3.244 6.204 1.00 97.25 91 MET A O 1
ATOM 721 N N . ILE A 1 92 ? -2.075 -4.025 5.618 1.00 97.50 92 ILE A N 1
ATOM 722 C CA . ILE A 1 92 ? -2.648 -2.744 5.203 1.00 97.50 92 ILE A CA 1
ATOM 723 C C . ILE A 1 92 ? -3.915 -2.494 5.991 1.00 97.50 92 ILE A C 1
ATOM 725 O O . ILE A 1 92 ? -4.816 -3.330 5.998 1.00 97.50 92 ILE A O 1
ATOM 729 N N . TYR A 1 93 ? -3.995 -1.329 6.627 1.00 97.62 93 TYR A N 1
ATOM 730 C CA . TYR A 1 93 ? -5.213 -0.861 7.268 1.00 97.62 93 TYR A CA 1
ATOM 731 C C . TYR A 1 93 ? -5.836 0.281 6.465 1.00 97.62 93 TYR A C 1
ATOM 733 O O . TYR A 1 93 ? -5.438 1.445 6.579 1.00 97.62 93 TYR A O 1
ATOM 741 N N . CYS A 1 94 ? -6.822 -0.067 5.640 1.00 97.69 94 CYS A N 1
ATOM 742 C CA . CYS A 1 94 ? -7.610 0.863 4.845 1.00 97.69 94 CYS A CA 1
ATOM 743 C C . CYS A 1 94 ? -8.575 1.626 5.758 1.00 97.69 94 CYS A C 1
ATOM 745 O O . CYS A 1 94 ? -9.706 1.203 5.967 1.00 97.69 94 CYS A O 1
ATOM 747 N N .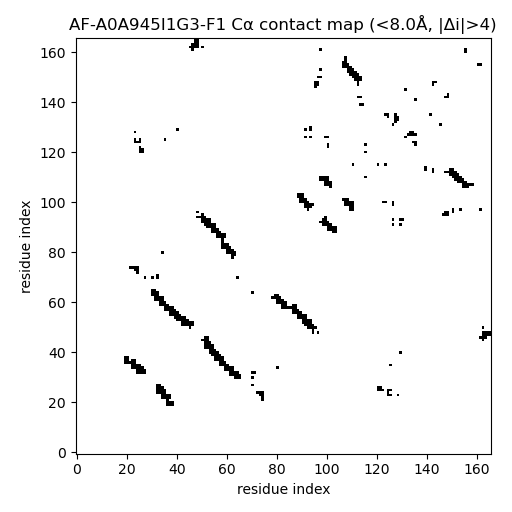 SER A 1 95 ? -8.112 2.729 6.346 1.00 95.62 95 SER A N 1
ATOM 748 C CA . SER A 1 95 ? -8.918 3.650 7.150 1.00 95.62 95 SER A CA 1
ATOM 749 C C . SER A 1 95 ? -8.707 5.079 6.671 1.00 95.62 95 SER A C 1
ATOM 751 O O . SER A 1 95 ? -7.570 5.508 6.484 1.00 95.62 95 SER A O 1
ATOM 753 N N . ILE A 1 96 ? -9.802 5.832 6.562 1.00 93.56 96 ILE A N 1
ATOM 754 C CA . ILE A 1 96 ? -9.796 7.269 6.264 1.00 93.56 96 ILE A CA 1
ATOM 755 C C . ILE A 1 96 ? -9.165 8.104 7.393 1.00 93.56 96 ILE A C 1
ATOM 757 O O . ILE A 1 96 ? -8.730 9.228 7.179 1.00 93.56 96 ILE A O 1
ATOM 761 N N . ARG A 1 97 ? -9.087 7.553 8.613 1.00 93.19 97 ARG A N 1
ATOM 762 C CA . ARG A 1 97 ? -8.583 8.245 9.815 1.00 93.19 97 ARG A CA 1
ATOM 763 C C . ARG A 1 97 ? -7.207 7.769 10.258 1.00 93.19 97 ARG A C 1
ATOM 765 O O . ARG A 1 97 ? -6.478 8.509 10.917 1.00 93.19 97 ARG A O 1
ATOM 772 N N . ARG A 1 98 ? -6.881 6.506 9.984 1.00 94.62 98 ARG A N 1
ATOM 773 C CA . ARG A 1 98 ? -5.645 5.847 10.427 1.00 94.62 98 ARG A CA 1
ATOM 774 C C . ARG A 1 98 ? -5.040 4.988 9.311 1.00 94.62 98 ARG A C 1
ATOM 776 O O . ARG A 1 98 ? -4.808 3.805 9.533 1.00 94.62 98 ARG A O 1
ATOM 783 N N . PRO A 1 99 ? -4.788 5.544 8.119 1.00 95.81 99 PRO A N 1
ATOM 784 C CA . PRO A 1 99 ? -4.192 4.792 7.020 1.00 95.81 99 PRO A CA 1
ATOM 785 C C . PRO A 1 99 ? -2.809 4.274 7.434 1.00 95.81 99 PRO A C 1
ATOM 787 O O . PRO A 1 99 ? -1.979 5.064 7.879 1.00 95.81 99 PRO A O 1
ATOM 790 N N . ALA A 1 100 ? -2.554 2.967 7.341 1.00 95.50 100 ALA A N 1
ATOM 791 C CA . ALA A 1 100 ? -1.285 2.377 7.779 1.00 95.50 100 ALA A CA 1
ATOM 792 C C . ALA A 1 100 ? -0.857 1.189 6.909 1.00 95.50 100 ALA A C 1
ATOM 794 O O . ALA A 1 100 ? -1.698 0.397 6.477 1.00 95.50 100 ALA A O 1
ATOM 795 N N . VAL A 1 101 ? 0.457 1.039 6.726 1.00 95.50 101 VAL A N 1
ATOM 796 C CA . VAL A 1 101 ? 1.104 -0.130 6.113 1.00 95.50 101 VAL A CA 1
ATOM 797 C C . VAL A 1 101 ? 2.261 -0.566 7.001 1.00 95.50 101 VAL A C 1
ATOM 799 O O . VAL A 1 101 ? 3.061 0.265 7.423 1.00 95.50 101 VAL A O 1
ATOM 802 N N . PHE A 1 102 ? 2.350 -1.856 7.314 1.00 94.62 102 PHE A N 1
ATOM 803 C CA . PHE A 1 102 ? 3.390 -2.376 8.201 1.00 94.62 102 PHE A CA 1
ATOM 804 C C . PHE A 1 102 ? 3.707 -3.847 7.920 1.00 94.62 102 PHE A C 1
ATOM 806 O O . PHE A 1 102 ? 2.857 -4.615 7.474 1.00 94.62 102 PHE A O 1
ATOM 813 N N . GLY A 1 103 ? 4.948 -4.251 8.180 1.00 92.44 103 GLY A N 1
ATOM 814 C CA . GLY A 1 103 ? 5.382 -5.640 8.091 1.00 92.44 103 GLY A CA 1
ATOM 815 C C . GLY A 1 103 ? 5.085 -6.423 9.370 1.00 92.44 103 GLY A C 1
ATOM 816 O O . GLY A 1 103 ? 4.696 -5.882 10.410 1.00 92.44 103 GLY A O 1
ATOM 817 N N . LYS A 1 104 ? 5.322 -7.735 9.323 1.00 80.44 104 LYS A N 1
ATOM 818 C CA . LYS A 1 104 ? 5.258 -8.580 10.520 1.00 80.44 104 LYS A CA 1
ATOM 819 C C . LYS A 1 104 ? 6.364 -8.158 11.498 1.00 80.44 104 LYS A C 1
ATOM 821 O O . LYS A 1 104 ? 7.536 -8.173 11.139 1.00 80.44 104 LYS A O 1
ATOM 826 N N . ASN A 1 105 ? 5.986 -7.824 12.733 1.00 81.69 105 ASN A N 1
ATOM 827 C CA . ASN A 1 105 ? 6.875 -7.356 13.812 1.00 81.69 105 ASN A CA 1
ATOM 828 C C . ASN A 1 105 ? 7.510 -5.966 13.608 1.00 81.69 105 ASN A C 1
ATOM 830 O O . ASN A 1 105 ? 8.470 -5.637 14.303 1.00 81.69 105 ASN A O 1
ATOM 834 N N . THR A 1 106 ? 6.998 -5.137 12.696 1.00 86.38 106 THR A N 1
ATOM 835 C CA . THR A 1 106 ? 7.446 -3.741 12.582 1.00 86.38 106 THR A CA 1
ATOM 836 C C . THR A 1 106 ? 6.593 -2.818 13.450 1.00 86.38 106 THR A C 1
ATOM 838 O O . THR A 1 106 ? 5.478 -3.160 13.848 1.00 86.38 106 THR A O 1
ATOM 841 N N . LEU A 1 107 ? 7.107 -1.617 13.725 1.00 89.62 107 LEU A N 1
ATOM 842 C CA . LEU A 1 107 ? 6.322 -0.539 14.324 1.00 89.62 107 LEU A CA 1
ATOM 843 C C . LEU A 1 107 ? 5.081 -0.262 13.466 1.00 89.62 107 LEU A C 1
ATOM 845 O O . LEU A 1 107 ? 5.179 -0.168 12.243 1.00 89.62 107 LEU A O 1
ATOM 849 N N . ILE A 1 108 ? 3.922 -0.130 14.111 1.00 94.19 108 ILE A N 1
ATOM 850 C CA . ILE A 1 108 ? 2.674 0.234 13.440 1.00 94.19 108 ILE A CA 1
ATOM 851 C C . ILE A 1 108 ? 2.551 1.749 13.512 1.00 94.19 108 ILE A C 1
ATOM 853 O O . ILE A 1 108 ? 2.357 2.308 14.594 1.00 94.19 108 ILE A O 1
ATOM 857 N N . GLN A 1 109 ? 2.670 2.408 12.366 1.00 93.31 109 GLN A N 1
ATOM 858 C CA . GLN A 1 109 ? 2.529 3.853 12.243 1.00 93.31 109 GLN A CA 1
ATOM 859 C C . GLN A 1 109 ? 1.559 4.184 11.116 1.00 93.31 109 GLN A C 1
ATOM 861 O O . GLN A 1 109 ? 1.538 3.512 10.086 1.00 93.31 109 GLN A O 1
ATOM 866 N N . THR A 1 110 ? 0.734 5.206 11.325 1.00 93.62 110 THR A N 1
ATOM 867 C CA . THR A 1 110 ? -0.089 5.742 10.241 1.00 93.62 110 THR A CA 1
ATOM 868 C C . THR A 1 110 ? 0.759 6.582 9.304 1.00 93.62 110 THR A C 1
ATOM 870 O O . THR A 1 110 ? 1.725 7.216 9.739 1.00 93.62 110 THR A O 1
ATOM 873 N N . PHE A 1 111 ? 0.348 6.658 8.043 1.00 92.25 111 PHE A N 1
ATOM 874 C CA . PHE A 1 111 ? 0.829 7.711 7.166 1.00 92.25 111 PHE A CA 1
ATOM 875 C C . PHE A 1 111 ? 0.475 9.087 7.736 1.00 92.25 111 PHE A C 1
ATOM 877 O O . PHE A 1 111 ? -0.499 9.256 8.480 1.00 92.25 111 PHE A O 1
ATOM 884 N N . GLU A 1 112 ? 1.279 10.074 7.363 1.00 90.25 112 GLU A N 1
ATOM 885 C CA . GLU A 1 112 ? 0.964 11.481 7.547 1.00 90.25 112 GLU A CA 1
ATOM 886 C C . GLU A 1 112 ? 0.434 12.010 6.216 1.00 90.25 112 GLU A C 1
ATOM 888 O O . GLU A 1 112 ? 1.192 12.170 5.270 1.00 90.25 112 GLU A O 1
ATOM 893 N N . PHE A 1 113 ? -0.873 12.234 6.096 1.00 88.62 113 PHE A N 1
ATOM 894 C CA . PHE A 1 113 ? -1.453 12.776 4.867 1.00 88.62 113 PHE A CA 1
ATOM 895 C C . PHE A 1 113 ? -1.694 14.281 5.008 1.00 88.62 113 PHE A C 1
ATOM 897 O O . PHE A 1 113 ? -2.199 14.731 6.043 1.00 88.62 113 PHE A O 1
ATOM 904 N N . PRO A 1 114 ? -1.345 15.079 3.983 1.00 84.00 114 PRO A N 1
ATOM 905 C CA . PRO A 1 114 ? -0.847 14.665 2.662 1.00 84.00 114 PRO A CA 1
ATOM 906 C C . PRO A 1 114 ? 0.690 14.516 2.563 1.00 84.00 114 PRO A C 1
ATOM 908 O O . PRO A 1 114 ? 1.243 14.448 1.473 1.00 84.00 114 PRO A O 1
ATOM 911 N N . LEU A 1 115 ? 1.414 14.530 3.681 1.00 82.38 115 LEU A N 1
ATOM 912 C CA . LEU A 1 115 ? 2.876 14.597 3.709 1.00 82.38 115 LEU A CA 1
ATOM 913 C C . LEU A 1 115 ? 3.539 13.209 3.770 1.00 82.38 115 LEU A C 1
ATOM 915 O O . LEU A 1 115 ? 4.039 12.795 4.816 1.00 82.38 115 LEU A O 1
ATOM 919 N N . VAL A 1 116 ? 3.591 12.509 2.635 1.00 77.56 116 VAL A N 1
ATOM 920 C CA . VAL A 1 116 ? 4.311 11.228 2.515 1.00 77.56 116 VAL A CA 1
ATOM 921 C C . VAL A 1 116 ? 5.665 11.443 1.849 1.00 77.56 116 VAL A C 1
ATOM 923 O O . VAL A 1 116 ? 5.755 12.080 0.800 1.00 77.56 116 VAL A O 1
ATOM 926 N N . TYR A 1 117 ? 6.734 10.909 2.446 1.00 71.81 117 TYR A N 1
ATOM 927 C CA . TYR A 1 117 ? 8.098 11.136 1.970 1.00 71.81 117 TYR A CA 1
ATOM 928 C C . TYR A 1 117 ? 8.959 9.872 1.973 1.00 71.81 117 TYR A C 1
ATOM 930 O O . TYR A 1 117 ? 8.815 8.970 2.797 1.00 71.81 117 TYR A O 1
ATOM 938 N N . GLY A 1 118 ? 9.951 9.856 1.082 1.00 73.56 118 GLY A N 1
ATOM 939 C CA . GLY A 1 118 ? 11.070 8.922 1.155 1.00 73.56 118 GLY A CA 1
ATOM 940 C C . GLY A 1 118 ? 10.675 7.463 0.924 1.00 73.56 118 GLY A C 1
ATOM 941 O O . GLY A 1 118 ? 10.130 7.121 -0.124 1.00 73.56 118 GLY A O 1
ATOM 942 N N . PHE A 1 119 ? 11.042 6.591 1.866 1.00 65.38 119 PHE A N 1
ATOM 943 C CA . PHE A 1 119 ? 10.831 5.143 1.757 1.00 65.38 119 PHE A CA 1
ATOM 944 C C . PHE A 1 119 ? 9.348 4.751 1.851 1.00 65.38 119 PHE A C 1
ATOM 946 O O . PHE A 1 119 ? 8.961 3.704 1.339 1.00 65.38 119 PHE A O 1
ATOM 953 N N . GLU A 1 120 ? 8.513 5.598 2.461 1.00 79.19 120 GLU A N 1
ATOM 954 C CA . GLU A 1 120 ? 7.079 5.340 2.631 1.00 79.19 120 GLU A CA 1
ATOM 955 C C . GLU A 1 120 ? 6.313 5.396 1.305 1.00 79.19 120 GLU A C 1
ATOM 957 O O . GLU A 1 120 ? 5.224 4.843 1.215 1.00 79.19 120 GLU A O 1
ATOM 962 N N . MET A 1 121 ? 6.888 6.005 0.263 1.00 83.81 121 MET A N 1
ATOM 963 C CA . MET A 1 121 ? 6.260 6.143 -1.054 1.00 83.81 121 MET A CA 1
ATOM 964 C C . MET A 1 121 ? 5.913 4.790 -1.686 1.00 83.81 121 MET A C 1
ATOM 966 O O . MET A 1 121 ? 4.798 4.608 -2.154 1.00 83.81 121 MET A O 1
ATOM 970 N N . SER A 1 122 ? 6.812 3.803 -1.617 1.00 85.56 122 SER A N 1
ATOM 971 C CA . SER A 1 122 ? 6.511 2.466 -2.146 1.00 85.56 122 SER A CA 1
ATOM 972 C C . SER A 1 122 ? 5.392 1.780 -1.356 1.00 85.56 122 SER A C 1
ATOM 974 O O . SER A 1 122 ? 4.575 1.068 -1.927 1.00 85.56 122 SER A O 1
ATOM 976 N N . ALA A 1 123 ? 5.329 1.997 -0.037 1.00 91.00 123 ALA A N 1
ATOM 977 C CA . ALA A 1 123 ? 4.237 1.483 0.789 1.00 91.00 123 ALA A CA 1
ATOM 978 C C . ALA A 1 123 ? 2.914 2.204 0.484 1.00 91.00 123 ALA A C 1
ATOM 980 O O . ALA A 1 123 ? 1.854 1.578 0.511 1.00 91.00 123 ALA A O 1
ATOM 981 N N . LEU A 1 124 ? 2.978 3.500 0.168 1.00 92.94 124 LEU A N 1
ATOM 982 C CA . LEU A 1 124 ? 1.837 4.290 -0.271 1.00 92.94 124 LEU A CA 1
ATOM 983 C C . LEU A 1 124 ? 1.274 3.760 -1.591 1.00 92.94 124 LEU A C 1
ATOM 985 O O . LEU A 1 124 ? 0.065 3.606 -1.682 1.00 92.94 124 LEU A O 1
ATOM 989 N N . ASP A 1 125 ? 2.098 3.421 -2.581 1.00 91.81 125 ASP A N 1
ATOM 990 C CA . ASP A 1 125 ? 1.589 2.896 -3.857 1.00 91.81 125 ASP A CA 1
ATOM 991 C C . ASP A 1 125 ? 0.788 1.599 -3.665 1.00 91.81 125 ASP A C 1
ATOM 993 O O . ASP A 1 125 ? -0.315 1.456 -4.195 1.00 91.81 125 ASP A O 1
ATOM 997 N N . ILE A 1 126 ? 1.273 0.690 -2.811 1.00 93.50 126 ILE A N 1
ATOM 998 C CA . ILE A 1 126 ? 0.541 -0.542 -2.469 1.00 93.50 126 ILE A CA 1
ATOM 999 C C . ILE A 1 126 ? -0.740 -0.218 -1.684 1.00 93.50 126 ILE A C 1
ATOM 1001 O O . ILE A 1 126 ? -1.778 -0.844 -1.910 1.00 93.50 126 ILE A O 1
ATOM 1005 N N . TYR A 1 127 ? -0.694 0.766 -0.780 1.00 95.50 127 TYR A N 1
ATOM 1006 C CA . TYR A 1 127 ? -1.867 1.247 -0.048 1.00 95.50 127 TYR A CA 1
A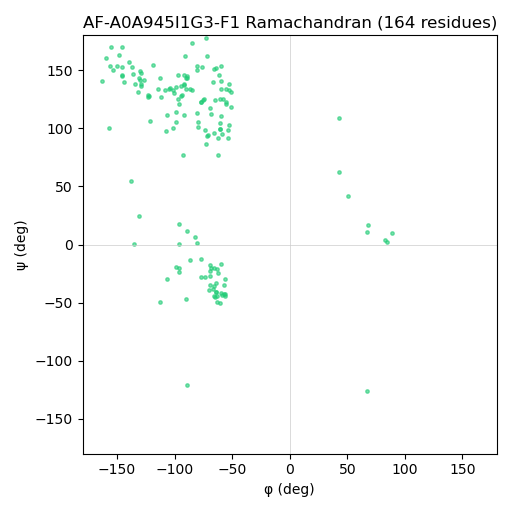TOM 1007 C C . TYR A 1 127 ? -2.944 1.793 -0.988 1.00 95.50 127 TYR A C 1
ATOM 1009 O O . TYR A 1 127 ? -4.104 1.406 -0.884 1.00 95.50 127 TYR A O 1
ATOM 1017 N N . MET A 1 128 ? -2.562 2.675 -1.911 1.00 94.31 128 MET A N 1
ATOM 1018 C CA . MET A 1 128 ? -3.475 3.321 -2.851 1.00 94.31 128 MET A CA 1
ATOM 1019 C C . MET A 1 128 ? -4.108 2.298 -3.788 1.00 94.31 128 MET A C 1
ATOM 1021 O O . MET A 1 128 ? -5.319 2.332 -3.990 1.00 94.31 128 MET A O 1
ATOM 1025 N N . HIS A 1 129 ? -3.326 1.329 -4.263 1.00 93.38 129 HIS A N 1
ATOM 1026 C CA . HIS A 1 129 ? -3.856 0.229 -5.056 1.00 93.38 129 HIS A CA 1
ATOM 1027 C C . HIS A 1 129 ? -4.841 -0.625 -4.242 1.00 93.38 129 HIS A C 1
ATOM 1029 O O . HIS A 1 129 ? -5.969 -0.852 -4.662 1.00 93.38 129 HIS A O 1
ATOM 1035 N N . THR A 1 130 ? -4.456 -1.042 -3.033 1.00 94.56 130 THR A N 1
ATOM 1036 C CA . THR A 1 130 ? -5.268 -1.965 -2.220 1.00 94.56 130 THR A CA 1
ATOM 1037 C C . THR A 1 130 ? -6.551 -1.326 -1.685 1.00 94.56 130 THR A C 1
ATOM 1039 O O . THR A 1 130 ? -7.578 -1.994 -1.598 1.00 94.56 130 THR A O 1
ATOM 1042 N N . CYS A 1 131 ? -6.494 -0.060 -1.271 1.00 96.50 131 CYS A N 1
ATOM 1043 C CA . CYS A 1 131 ? -7.604 0.605 -0.589 1.00 96.50 131 CYS A CA 1
ATOM 1044 C C . CYS A 1 131 ? -8.484 1.442 -1.521 1.00 96.50 131 CYS A C 1
ATOM 1046 O O . CYS A 1 131 ? -9.638 1.686 -1.175 1.00 96.50 131 CYS A O 1
ATOM 1048 N N . HIS A 1 132 ? -7.951 1.891 -2.663 1.00 94.94 132 HIS A N 1
ATOM 1049 C CA . HIS A 1 132 ? -8.613 2.863 -3.543 1.00 94.94 132 HIS A CA 1
ATOM 1050 C C . HIS A 1 132 ? -8.550 2.508 -5.030 1.00 94.94 132 HIS A C 1
ATOM 1052 O O . HIS A 1 132 ? -9.052 3.287 -5.835 1.00 94.94 132 HIS A O 1
ATOM 1058 N N . ASP A 1 133 ? -7.937 1.377 -5.395 1.00 91.56 133 ASP A N 1
ATOM 1059 C CA . ASP A 1 133 ? -7.761 0.937 -6.787 1.00 91.56 133 ASP A CA 1
ATOM 1060 C C . ASP A 1 133 ? -7.164 2.037 -7.688 1.00 91.56 133 ASP A C 1
ATOM 1062 O O . ASP A 1 133 ? -7.613 2.316 -8.797 1.00 91.56 133 ASP A O 1
ATOM 1066 N N . THR A 1 134 ? -6.166 2.752 -7.158 1.00 90.44 134 THR A N 1
ATOM 1067 C CA . THR A 1 134 ? -5.537 3.889 -7.840 1.00 90.44 134 THR A CA 1
ATOM 1068 C C . THR A 1 134 ? -4.047 3.995 -7.518 1.00 90.44 134 THR A C 1
ATOM 1070 O O . THR A 1 134 ? -3.538 3.313 -6.629 1.00 90.44 134 THR A O 1
ATOM 1073 N N . LYS A 1 135 ? -3.331 4.868 -8.234 1.00 86.81 135 LYS A N 1
ATOM 1074 C CA . LYS A 1 135 ? -1.894 5.128 -8.060 1.00 86.81 135 LYS A CA 1
ATOM 1075 C C . LYS A 1 135 ? -1.665 6.542 -7.538 1.00 86.81 135 LYS A C 1
ATOM 1077 O O . LYS A 1 135 ? -2.340 7.485 -7.951 1.00 86.81 135 LYS A O 1
ATOM 1082 N N . TYR A 1 136 ? -0.671 6.713 -6.669 1.00 86.88 136 TYR A N 1
ATOM 1083 C CA . TYR A 1 136 ? -0.236 8.042 -6.265 1.00 86.88 136 TYR A CA 1
ATOM 1084 C C . TYR A 1 136 ? 0.689 8.652 -7.327 1.00 86.88 136 TYR A C 1
ATOM 1086 O O . TYR A 1 136 ? 1.805 8.193 -7.542 1.00 86.88 136 TYR A O 1
ATOM 1094 N N . LEU A 1 137 ? 0.237 9.718 -7.991 1.00 83.56 137 LEU A N 1
ATOM 1095 C CA . LEU A 1 137 ? 0.997 10.397 -9.055 1.00 83.56 137 LEU A CA 1
ATOM 1096 C C . LEU A 1 137 ? 1.781 11.624 -8.556 1.00 83.56 137 LEU A C 1
ATOM 1098 O O . LEU A 1 137 ? 2.154 12.488 -9.344 1.00 83.56 137 LEU A O 1
ATOM 1102 N N . GLY A 1 138 ? 1.998 11.746 -7.243 1.00 81.94 138 GLY A N 1
ATOM 1103 C CA . GLY A 1 138 ? 2.697 12.896 -6.656 1.00 81.94 138 GLY A CA 1
ATOM 1104 C C . GLY A 1 138 ? 1.824 14.133 -6.409 1.00 81.94 138 GLY A C 1
ATOM 1105 O O . GLY A 1 138 ? 2.354 15.158 -5.985 1.00 81.94 138 GLY A O 1
ATOM 1106 N N . ASN A 1 139 ? 0.507 14.058 -6.652 1.00 85.38 139 ASN A N 1
ATOM 1107 C CA . ASN A 1 139 ? -0.434 15.136 -6.337 1.00 85.38 139 ASN A CA 1
ATOM 1108 C C . ASN A 1 139 ? -1.163 14.868 -5.012 1.00 85.38 139 ASN A C 1
ATOM 1110 O O . ASN A 1 139 ? -2.004 13.976 -4.926 1.00 85.38 139 ASN A O 1
ATOM 1114 N N . ASN A 1 140 ? -0.905 15.712 -4.017 1.00 87.69 140 ASN A N 1
ATOM 1115 C CA . ASN A 1 140 ? -1.520 15.660 -2.692 1.00 87.69 140 ASN A CA 1
ATOM 1116 C C . ASN A 1 140 ? -3.047 15.874 -2.679 1.00 87.69 140 ASN A C 1
ATOM 1118 O O . ASN A 1 140 ? -3.703 15.463 -1.722 1.00 87.69 140 ASN A O 1
ATOM 1122 N N . GLU A 1 141 ? -3.633 16.488 -3.711 1.00 89.50 141 GLU A N 1
ATOM 1123 C CA . GLU A 1 141 ? -5.088 16.700 -3.812 1.00 89.50 141 GLU A CA 1
ATOM 1124 C C . GLU A 1 141 ? -5.871 15.382 -3.855 1.00 89.50 141 GLU A C 1
ATOM 1126 O O . GLU A 1 141 ? -7.027 15.332 -3.431 1.00 89.50 141 GLU A O 1
ATOM 1131 N N . ILE A 1 142 ? -5.232 14.293 -4.301 1.00 91.75 142 ILE A N 1
ATOM 1132 C CA . ILE A 1 142 ? -5.851 12.966 -4.330 1.00 91.75 142 ILE A CA 1
ATOM 1133 C C . ILE A 1 142 ? -6.330 12.531 -2.943 1.00 91.75 142 ILE A C 1
ATOM 1135 O O . ILE A 1 142 ? -7.387 11.922 -2.831 1.00 91.75 142 ILE A O 1
ATOM 1139 N N . PHE A 1 143 ? -5.612 12.894 -1.876 1.00 93.00 143 PHE A N 1
ATOM 1140 C CA . PHE A 1 143 ? -6.000 12.524 -0.519 1.00 93.00 143 PHE A CA 1
ATOM 1141 C C . PHE A 1 143 ? -7.317 13.196 -0.121 1.00 93.00 143 PHE A C 1
ATOM 1143 O O . PHE A 1 143 ? -8.213 12.523 0.379 1.00 93.00 143 PHE A O 1
ATOM 1150 N N . ALA A 1 144 ? -7.483 14.485 -0.425 1.00 92.19 144 ALA A N 1
ATOM 1151 C CA . ALA A 1 144 ? -8.737 15.190 -0.169 1.00 92.19 144 ALA A CA 1
ATOM 1152 C C . ALA A 1 144 ? -9.895 14.607 -1.000 1.00 92.19 144 ALA A C 1
ATOM 1154 O O . ALA A 1 144 ? -10.984 14.396 -0.471 1.00 92.19 144 ALA A O 1
ATOM 1155 N N . ASN A 1 145 ? -9.647 14.273 -2.272 1.00 93.25 145 ASN A N 1
ATOM 1156 C CA . ASN A 1 145 ? -10.650 13.660 -3.153 1.00 93.25 145 ASN A CA 1
ATOM 1157 C C . ASN A 1 145 ? -11.096 12.273 -2.670 1.00 93.25 145 ASN A C 1
ATOM 1159 O O . ASN A 1 145 ? -12.257 11.905 -2.831 1.00 93.25 145 ASN A O 1
ATOM 1163 N N . LEU A 1 146 ? -10.186 11.521 -2.049 1.00 94.00 146 LEU A N 1
ATOM 1164 C CA . LEU A 1 146 ? -10.473 10.233 -1.416 1.00 94.00 146 LEU A CA 1
ATOM 1165 C C . LEU A 1 146 ? -11.091 10.378 -0.013 1.00 94.00 146 LEU A C 1
ATOM 1167 O O . LEU A 1 146 ? -11.377 9.371 0.630 1.00 94.00 146 LEU A O 1
ATOM 1171 N N . GLY A 1 147 ? -11.318 11.611 0.454 1.00 93.88 147 GLY A N 1
ATOM 1172 C CA . GLY A 1 147 ? -11.982 11.933 1.717 1.00 93.88 147 GLY A CA 1
ATOM 1173 C C . GLY A 1 147 ? -11.057 12.021 2.932 1.00 93.88 147 GLY A C 1
ATOM 1174 O O . GLY A 1 147 ? -11.548 12.052 4.060 1.00 93.88 147 GLY A O 1
ATOM 1175 N N . TYR A 1 148 ? -9.736 12.012 2.740 1.00 93.62 148 TYR A N 1
ATOM 1176 C CA . TYR A 1 148 ? -8.795 12.180 3.842 1.00 93.62 148 TYR A CA 1
ATOM 1177 C C . TYR A 1 148 ? -8.748 13.638 4.281 1.00 93.62 148 TYR A C 1
ATOM 1179 O O . TYR A 1 148 ? -8.401 14.532 3.507 1.00 93.62 148 TYR A O 1
ATOM 1187 N N . ASP A 1 149 ? -8.995 13.851 5.568 1.00 89.12 149 ASP A N 1
ATOM 1188 C CA . ASP A 1 149 ? -8.564 15.062 6.254 1.00 89.12 149 ASP A CA 1
ATOM 1189 C C . ASP A 1 149 ? -7.041 15.044 6.467 1.00 89.12 149 ASP A C 1
ATOM 1191 O O . ASP A 1 149 ? -6.345 14.068 6.176 1.00 89.12 149 ASP A O 1
ATOM 1195 N N . LYS A 1 150 ? -6.498 16.117 7.051 1.00 89.38 150 LYS A N 1
ATOM 1196 C CA . LYS A 1 150 ? -5.106 16.125 7.509 1.00 89.38 150 LYS A CA 1
ATOM 1197 C C . LYS A 1 150 ? -4.890 15.026 8.558 1.00 89.38 150 LYS A C 1
ATOM 1199 O O . LYS A 1 150 ? -5.340 15.149 9.699 1.00 89.38 150 LYS A O 1
ATOM 1204 N N . ILE A 1 151 ? -4.141 13.988 8.196 1.00 89.69 151 ILE A N 1
ATOM 1205 C CA . ILE A 1 151 ? -3.781 12.888 9.093 1.00 89.69 151 ILE A CA 1
ATOM 1206 C C . ILE A 1 151 ? -2.393 13.150 9.664 1.00 89.69 151 ILE A C 1
ATOM 1208 O O . ILE A 1 151 ? -1.432 13.318 8.922 1.00 89.69 151 ILE A O 1
ATOM 1212 N N . GLN A 1 152 ? -2.277 13.148 10.991 1.00 90.12 152 GLN A N 1
ATOM 1213 C CA . GLN A 1 152 ? -0.982 13.167 11.673 1.00 90.12 152 GLN A CA 1
ATOM 1214 C C . GLN A 1 152 ? -0.471 11.745 11.895 1.00 90.12 152 GLN A C 1
ATOM 1216 O O . GLN A 1 152 ? -1.254 10.857 12.248 1.00 90.12 152 GLN A O 1
ATOM 1221 N N . ARG A 1 153 ? 0.848 11.553 11.781 1.00 91.69 153 ARG A N 1
ATOM 1222 C CA . ARG A 1 153 ? 1.495 10.284 12.123 1.00 91.69 153 ARG A CA 1
ATOM 1223 C C . ARG A 1 153 ? 1.203 9.917 13.579 1.00 91.69 153 ARG A C 1
ATOM 1225 O O . ARG A 1 153 ? 1.474 10.683 14.503 1.00 91.69 153 ARG A O 1
ATOM 1232 N N . LYS A 1 154 ? 0.667 8.717 13.784 1.00 93.62 154 LYS A N 1
ATOM 1233 C CA . LYS A 1 154 ? 0.430 8.122 15.100 1.00 93.62 154 LYS A CA 1
ATOM 1234 C C . LYS A 1 154 ? 1.017 6.725 15.130 1.00 93.62 154 LYS A C 1
ATOM 1236 O O . LYS A 1 154 ? 0.863 5.966 14.178 1.00 93.62 154 LYS A O 1
ATOM 1241 N N . GLN A 1 155 ? 1.657 6.391 16.242 1.00 94.88 155 GLN A N 1
ATOM 1242 C CA . GLN A 1 155 ? 2.173 5.056 16.503 1.00 94.88 155 GLN A CA 1
ATOM 1243 C C . GLN A 1 155 ? 1.186 4.253 17.353 1.00 94.88 155 GLN A C 1
ATOM 1245 O O . GLN A 1 155 ? 0.522 4.802 18.234 1.00 94.88 155 GLN A O 1
ATOM 1250 N N . PHE A 1 156 ? 1.131 2.950 17.099 1.00 94.56 156 PHE A N 1
ATOM 1251 C CA . PHE A 1 156 ? 0.306 1.987 17.815 1.00 94.56 156 PHE A CA 1
ATOM 1252 C C . PHE A 1 156 ? 1.181 0.836 18.302 1.00 94.56 156 PHE A C 1
ATOM 1254 O O . PHE A 1 156 ? 2.085 0.387 17.598 1.00 94.56 156 PHE A O 1
ATOM 1261 N N . ASN A 1 157 ? 0.902 0.339 19.505 1.00 93.00 157 ASN A N 1
ATOM 1262 C CA . ASN A 1 157 ? 1.691 -0.739 20.105 1.00 93.00 157 ASN A CA 1
ATOM 1263 C C . ASN A 1 157 ? 1.207 -2.132 19.685 1.00 93.00 157 ASN A C 1
ATOM 1265 O O . ASN A 1 157 ? 1.872 -3.130 19.945 1.00 93.00 157 ASN A O 1
ATOM 1269 N N . SER A 1 158 ? 0.022 -2.223 19.077 1.00 94.06 158 SER A N 1
ATOM 1270 C CA . SER A 1 158 ? -0.544 -3.485 18.606 1.00 94.06 158 SER A CA 1
ATOM 1271 C C . SER A 1 158 ? -1.613 -3.264 17.540 1.00 94.06 158 SER A C 1
ATOM 1273 O O . SER A 1 158 ? -2.230 -2.199 17.474 1.00 94.06 158 SER A O 1
ATOM 1275 N N . VAL A 1 159 ? -1.895 -4.315 16.765 1.00 95.00 159 VAL A N 1
ATOM 1276 C CA . VAL A 1 159 ? -3.036 -4.350 15.837 1.00 95.00 159 VAL A CA 1
ATOM 1277 C C . VAL A 1 159 ? -4.343 -4.092 16.588 1.00 95.00 159 VAL A C 1
ATOM 1279 O O . VAL A 1 159 ? -5.146 -3.270 16.165 1.00 95.00 159 VAL A O 1
ATOM 1282 N N . LYS A 1 160 ? -4.523 -4.699 17.768 1.00 95.06 160 LYS A N 1
ATOM 1283 C CA . LYS A 1 160 ? -5.705 -4.460 18.607 1.00 95.06 160 LYS A CA 1
ATOM 1284 C C . LYS A 1 160 ? -5.889 -2.975 18.931 1.00 95.06 160 LYS A C 1
ATOM 1286 O O . LYS A 1 160 ? -7.012 -2.479 18.884 1.00 95.06 160 LYS A O 1
ATOM 1291 N N . GLU A 1 161 ? -4.814 -2.258 19.258 1.00 95.12 161 GLU A N 1
ATOM 1292 C CA . GLU A 1 161 ? -4.887 -0.814 19.512 1.00 95.12 161 GLU A CA 1
ATOM 1293 C C . GLU A 1 161 ? -5.292 -0.044 18.246 1.00 95.12 161 GLU A C 1
ATOM 1295 O O . GLU A 1 161 ? -6.192 0.791 18.312 1.00 95.12 161 GLU A O 1
ATOM 1300 N N . LEU A 1 162 ? -4.686 -0.363 17.096 1.00 95.44 162 LEU A N 1
ATOM 1301 C CA . LEU A 1 162 ? -5.003 0.261 15.806 1.00 95.44 162 LEU A CA 1
ATOM 1302 C C . LEU A 1 162 ? -6.494 0.134 15.449 1.00 95.44 162 LEU A C 1
ATOM 1304 O O . LEU A 1 162 ? -7.114 1.117 15.036 1.00 95.44 162 LEU A O 1
ATOM 1308 N N . LEU A 1 163 ? -7.068 -1.057 15.653 1.00 95.62 163 LEU A N 1
ATOM 1309 C CA . LEU A 1 163 ? -8.461 -1.368 15.312 1.00 95.62 163 LEU A CA 1
ATOM 1310 C C . LEU A 1 163 ? -9.485 -0.811 16.313 1.00 95.62 163 LEU A C 1
ATOM 1312 O O . LEU A 1 163 ? -10.630 -0.557 15.943 1.00 95.62 163 LEU A O 1
ATOM 1316 N N . SER A 1 164 ? -9.111 -0.643 17.586 1.00 91.62 164 SER A N 1
ATOM 1317 C CA . SER A 1 164 ? -10.066 -0.328 18.664 1.00 91.62 164 SER A CA 1
ATOM 1318 C C . SER A 1 164 ? -10.146 1.145 19.055 1.00 91.62 164 SER A C 1
ATOM 1320 O O . SER A 1 164 ? -11.133 1.536 19.683 1.00 91.62 164 SER A O 1
ATOM 1322 N N . LYS A 1 165 ? -9.134 1.953 18.718 1.00 77.19 165 LYS A N 1
ATOM 1323 C CA . LYS A 1 165 ? -9.107 3.387 19.035 1.00 77.19 165 LYS A CA 1
ATOM 1324 C C . LYS A 1 165 ? -10.207 4.108 18.248 1.00 77.19 165 LYS A C 1
ATOM 1326 O O . LYS A 1 165 ? -10.432 3.801 17.079 1.00 77.19 165 LYS A O 1
ATOM 1331 N N . PHE A 1 166 ? -10.885 5.064 18.866 1.00 61.56 166 PHE A N 1
ATOM 1332 C CA . PHE A 1 166 ? -11.837 5.949 18.192 1.00 61.56 166 PHE A CA 1
ATOM 1333 C C . PHE A 1 166 ? -11.284 7.364 18.169 1.00 61.56 166 PHE A C 1
ATOM 1335 O O . PHE A 1 166 ? -10.745 7.787 19.217 1.00 61.56 166 PHE A O 1
#

Secondary structure (DSSP, 8-state):
-------------------PPPPEEEEEETTEEEEEEEEEEEEEEE-TTS-EEEEEEEEEEEEE-TT-SS--SS--TT---EEEEEEEEEEEEE-SSS-EEE-TTS-EEB--BS---TTHHHHHHHHHHHHHS----S-THHHHHTT---BPP-EESSHHHHHH--

Radius of gyration: 20.53 Å; Cα contacts (8 Å, |Δi|>4): 295; chains: 1; bounding box: 57×63×50 Å

Mean predicted aligned error: 8.5 Å

Nearest PDB structures (foldseek):
  8t6n-assembly1_F  TM=5.457E-01  e=8.180E-02  synthetic construct
  3ejv-assembly1_A  TM=5.719E-01  e=1.675E-01  Novosphingobium aromaticivorans DSM 12444
  3ub1-assembly2_F  TM=2.824E-01  e=2.332E-01  Clostridium perfringens
  8xaw-assembly1_D  TM=3.748E-01  e=2.947E+00  Escherichia coli
  5fq8-assembly1_D  TM=1.788E-01  e=3.674E+00  Bacteroides thetaiotaomicron